Protein AF-A0A8T0RG98-F1 (afdb_monomer_lite)

Secondary structure (DSSP, 8-state):
-HHHHHHHHHHHHHHHHHHHHHHHHHHHH-------TT-EEEEE-SS---TTS--S--STT--SEEEEEE-----S---

pLDDT: mean 84.67, std 11.16, range [58.22, 97.56]

Radius of gyration: 21.88 Å; chains: 1; bounding box: 56×22×51 Å

Sequence (79 aa):
MTERDEFLADVRLRLEQAQAVYKRHYDKGHWELRFAVGDWVWLRLHQRTASSLKTPTAGKLKPRYYGPYRIIAVVNEVA

InterPro domains:
  IPR056924 Tf2-1-like, SH3-like domain [PF24626] (38-79)

Foldseek 3Di:
DVVVVVVV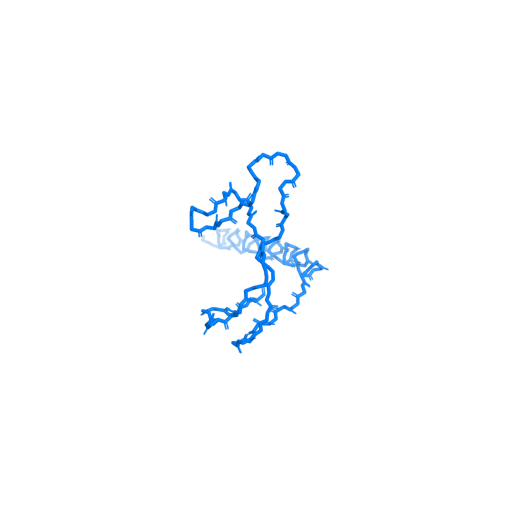VVVVVVVVVVVVVVVVVCVVPDDFDFDDQFDWDWDADDDDDDPPDPFVDDDPPGDRTDDTDGHHDDPDGDD

Structure (mmCIF, N/CA/C/O backbone):
data_AF-A0A8T0RG98-F1
#
_entry.id   AF-A0A8T0RG98-F1
#
loop_
_atom_site.group_PDB
_atom_site.id
_atom_site.type_symbol
_atom_site.label_atom_id
_atom_site.label_alt_id
_atom_site.label_comp_id
_atom_site.label_asym_id
_atom_site.label_entity_id
_atom_site.label_seq_id
_atom_site.pdbx_PDB_ins_code
_atom_site.Cartn_x
_atom_site.Cartn_y
_atom_site.Cartn_z
_atom_si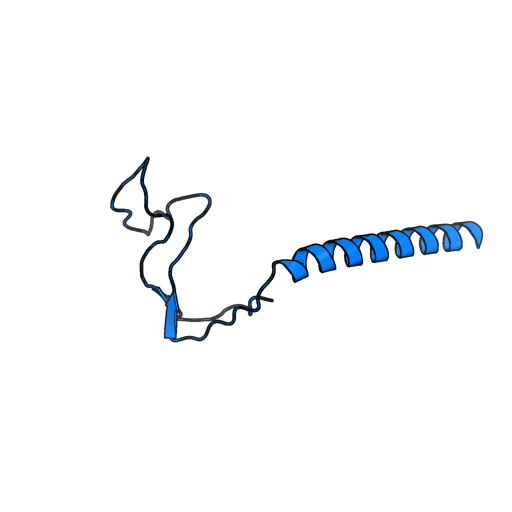te.occupancy
_atom_site.B_iso_or_equiv
_atom_site.auth_seq_id
_atom_site.auth_comp_id
_atom_site.auth_asym_id
_atom_site.auth_atom_id
_atom_site.pdbx_PDB_model_num
ATOM 1 N N . MET A 1 1 ? -31.068 -9.627 31.994 1.00 62.72 1 MET A N 1
ATOM 2 C CA . MET A 1 1 ? -30.587 -10.031 30.651 1.00 62.72 1 MET A CA 1
ATOM 3 C C . MET A 1 1 ? -30.621 -8.858 29.678 1.00 62.72 1 MET A C 1
ATOM 5 O O . MET A 1 1 ? -29.629 -8.663 29.001 1.00 62.72 1 MET A O 1
ATOM 9 N N . THR A 1 2 ? -31.661 -8.020 29.713 1.00 79.56 2 THR A N 1
ATOM 10 C CA . THR A 1 2 ? -31.805 -6.775 28.930 1.00 79.56 2 THR A CA 1
ATOM 11 C C . THR A 1 2 ? -30.633 -5.791 29.036 1.00 79.56 2 THR A C 1
ATOM 13 O O . THR A 1 2 ? -30.115 -5.360 28.018 1.00 79.56 2 THR A O 1
ATOM 16 N N . GLU A 1 3 ? -30.137 -5.512 30.242 1.00 86.94 3 GLU A N 1
ATOM 17 C CA . GLU A 1 3 ? -29.046 -4.540 30.459 1.00 86.94 3 GLU A CA 1
ATOM 18 C C . GLU A 1 3 ? -27.720 -4.939 29.774 1.00 86.94 3 GLU A C 1
ATOM 20 O O . GLU A 1 3 ? -26.957 -4.099 29.300 1.00 86.94 3 GLU A O 1
ATOM 25 N N . ARG A 1 4 ? -27.457 -6.249 29.657 1.00 91.44 4 ARG A N 1
ATOM 26 C CA . ARG A 1 4 ? -26.276 -6.765 28.949 1.00 91.44 4 ARG A CA 1
ATOM 27 C C . ARG A 1 4 ? -26.412 -6.602 27.438 1.00 91.44 4 ARG A C 1
ATOM 29 O O . ARG A 1 4 ? -25.426 -6.289 26.775 1.00 91.44 4 ARG A O 1
ATOM 36 N N . ASP A 1 5 ? -27.607 -6.821 26.906 1.00 92.25 5 ASP A N 1
ATOM 37 C CA . ASP A 1 5 ? -27.874 -6.693 25.473 1.00 92.25 5 ASP A CA 1
ATOM 38 C C . ASP A 1 5 ? -27.835 -5.223 25.038 1.00 92.25 5 ASP A C 1
ATOM 40 O O . ASP A 1 5 ? -27.251 -4.902 24.004 1.00 92.25 5 ASP A O 1
ATOM 44 N N . GLU A 1 6 ? -28.357 -4.320 25.870 1.00 91.62 6 GLU A N 1
ATOM 45 C CA . GLU A 1 6 ? -28.258 -2.868 25.679 1.00 91.62 6 GLU A CA 1
ATOM 46 C C . GLU A 1 6 ? -26.799 -2.394 25.682 1.00 91.62 6 GLU A C 1
ATOM 48 O O . GLU A 1 6 ? -26.384 -1.645 24.796 1.00 91.62 6 GLU A O 1
ATOM 53 N N . PHE A 1 7 ? -25.985 -2.896 26.615 1.00 92.88 7 PHE A N 1
ATOM 54 C CA . PHE A 1 7 ? -24.554 -2.600 26.652 1.00 92.88 7 PHE A CA 1
ATOM 55 C C . PHE A 1 7 ? -23.824 -3.082 25.389 1.00 92.88 7 PHE A C 1
ATOM 57 O O . PHE A 1 7 ? -23.030 -2.346 24.801 1.00 92.88 7 PHE A O 1
ATOM 64 N N . LEU A 1 8 ? -24.098 -4.307 24.932 1.00 95.81 8 LEU A N 1
ATOM 65 C CA . LEU A 1 8 ? -23.490 -4.842 23.711 1.00 95.81 8 LEU A CA 1
ATOM 66 C C . LEU A 1 8 ? -23.929 -4.070 22.458 1.00 95.81 8 LEU A C 1
ATOM 68 O O . LEU A 1 8 ? -23.118 -3.880 21.547 1.00 95.81 8 LEU A O 1
ATOM 72 N N . ALA A 1 9 ? -2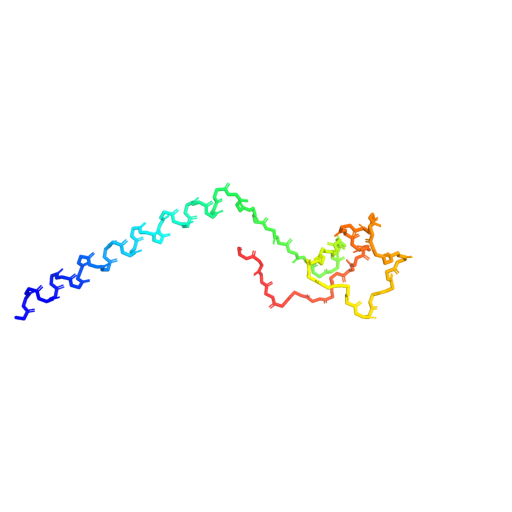5.178 -3.600 22.416 1.00 94.81 9 ALA A N 1
ATOM 73 C CA . ALA A 1 9 ? -25.678 -2.761 21.333 1.00 94.81 9 ALA A CA 1
ATOM 74 C C . ALA A 1 9 ? -24.944 -1.411 21.272 1.00 94.81 9 ALA A C 1
ATOM 76 O O . ALA A 1 9 ? -24.516 -1.003 20.190 1.00 94.81 9 ALA A O 1
ATOM 77 N N . ASP A 1 10 ? -24.720 -0.760 22.418 1.00 95.19 10 ASP A N 1
ATOM 78 C CA . ASP A 1 10 ? -23.959 0.496 22.495 1.00 95.19 10 ASP A CA 1
ATOM 79 C C . ASP A 1 10 ? -22.493 0.305 22.070 1.00 95.19 10 ASP A C 1
ATOM 81 O O . ASP A 1 10 ? -21.957 1.071 21.265 1.00 95.19 10 ASP A O 1
ATOM 85 N N . VAL A 1 11 ? -21.845 -0.775 22.521 1.00 96.12 11 VAL A N 1
ATOM 86 C CA . VAL A 1 11 ? -20.472 -1.104 22.101 1.00 96.12 11 VAL A CA 1
ATOM 87 C C . VAL A 1 11 ? -20.387 -1.303 20.586 1.00 96.12 11 VAL A C 1
ATOM 89 O O . VAL A 1 11 ? -19.466 -0.783 19.949 1.00 96.12 11 VAL A O 1
ATOM 92 N N . ARG A 1 12 ? -21.347 -2.021 19.987 1.00 97.06 12 ARG A N 1
ATOM 93 C CA . ARG A 1 12 ? -21.366 -2.241 18.536 1.00 97.06 12 ARG A CA 1
ATOM 94 C C . ARG A 1 12 ? -21.551 -0.935 17.770 1.00 97.06 12 ARG A C 1
ATOM 96 O O . ARG A 1 12 ? -20.800 -0.686 16.830 1.00 97.06 12 ARG A O 1
ATOM 103 N N . LEU A 1 13 ? -22.471 -0.079 18.215 1.00 97.31 13 LEU A N 1
ATOM 104 C CA . LEU A 1 13 ? -22.710 1.227 17.603 1.00 97.31 13 LEU A CA 1
ATOM 105 C C . LEU A 1 13 ? -21.437 2.086 17.587 1.00 97.31 13 LEU A C 1
ATOM 107 O O . LEU A 1 13 ? -21.085 2.671 16.562 1.00 97.31 13 LEU A O 1
ATOM 111 N N . ARG A 1 14 ? -20.706 2.137 18.705 1.00 96.44 14 ARG A N 1
ATOM 112 C CA . ARG A 1 14 ? -19.457 2.910 18.802 1.00 96.44 14 ARG A CA 1
ATOM 113 C C . ARG A 1 14 ? -18.357 2.354 17.897 1.00 96.44 14 ARG A C 1
ATOM 115 O O . ARG A 1 14 ? -17.608 3.128 17.301 1.00 96.44 14 ARG A O 1
ATOM 122 N N . LEU A 1 15 ? -18.266 1.030 17.759 1.00 97.56 15 LEU A N 1
ATOM 123 C CA . LEU A 1 15 ? -17.328 0.390 16.833 1.00 97.56 15 LEU A CA 1
ATOM 124 C C . LEU A 1 15 ? -17.659 0.717 15.373 1.00 97.56 15 LEU A C 1
ATOM 126 O O . LEU A 1 15 ? -16.756 1.057 14.611 1.00 97.56 15 LEU A O 1
ATOM 130 N N . GLU A 1 16 ? -18.934 0.668 14.992 1.00 97.25 16 GLU A N 1
ATOM 131 C CA . GLU A 1 16 ? -19.389 1.032 13.645 1.00 97.25 16 GLU A CA 1
ATOM 132 C C . GLU A 1 16 ? -19.095 2.506 13.333 1.00 97.25 16 GLU A C 1
ATOM 134 O O . GLU A 1 16 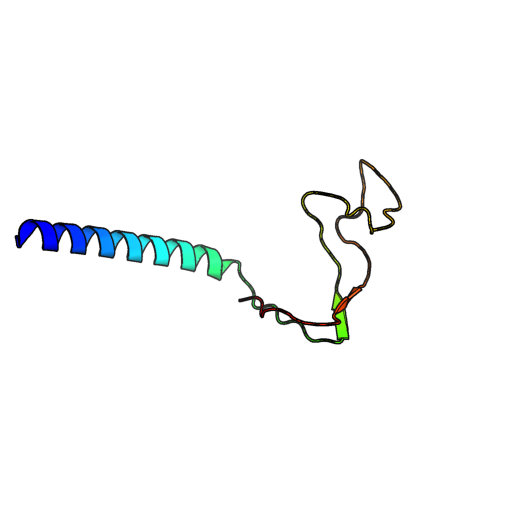? -18.584 2.828 12.258 1.00 97.25 16 GLU A O 1
ATOM 139 N N . GLN A 1 17 ? -19.330 3.404 14.293 1.00 96.75 17 GLN A N 1
ATOM 140 C CA . GLN A 1 17 ? -18.975 4.820 14.166 1.00 96.75 17 GLN A CA 1
ATOM 141 C C . GLN A 1 17 ? -17.467 5.009 13.971 1.00 96.75 17 GLN A C 1
ATOM 143 O O . GLN A 1 17 ? -17.050 5.736 13.066 1.00 96.75 17 GLN A O 1
ATOM 148 N N . ALA A 1 18 ? -16.643 4.330 14.773 1.00 96.19 18 ALA A N 1
ATOM 149 C CA . ALA A 1 18 ? -15.193 4.382 14.630 1.00 96.19 18 ALA A CA 1
ATOM 150 C C . ALA A 1 18 ? -14.748 3.877 13.246 1.00 96.19 18 ALA A C 1
ATOM 152 O O . ALA A 1 18 ? -13.977 4.554 12.565 1.00 96.19 18 ALA A O 1
ATOM 153 N N . GLN A 1 19 ? -15.280 2.740 12.784 1.00 96.94 19 GLN A N 1
ATOM 154 C CA . GLN A 1 19 ? -14.995 2.205 11.448 1.00 96.94 19 GLN A CA 1
ATOM 155 C C . GLN A 1 19 ? -15.388 3.186 10.339 1.00 96.94 19 GLN A C 1
ATOM 157 O O . GLN A 1 19 ? -14.610 3.392 9.407 1.00 96.94 19 GLN A O 1
ATOM 162 N N . ALA A 1 20 ? -16.548 3.838 10.447 1.00 96.12 20 ALA A N 1
ATOM 163 C CA . ALA A 1 20 ? -16.992 4.830 9.472 1.00 96.12 20 ALA A CA 1
ATOM 164 C C . ALA A 1 20 ? -16.055 6.048 9.412 1.00 96.12 20 ALA A C 1
ATOM 166 O O . ALA A 1 20 ? -15.760 6.546 8.324 1.00 96.12 20 ALA A O 1
ATOM 167 N N . VAL A 1 21 ? -15.551 6.513 10.561 1.00 96.19 21 VAL A N 1
ATOM 168 C CA . VAL A 1 21 ? -14.563 7.601 10.625 1.00 96.19 21 VAL A CA 1
ATOM 169 C C . VAL A 1 21 ? -13.261 7.185 9.942 1.00 96.19 21 VAL A C 1
ATOM 171 O O . VAL A 1 21 ? -12.786 7.900 9.057 1.00 96.19 21 VAL A O 1
ATOM 174 N N . TYR A 1 22 ? -12.710 6.017 10.285 1.00 94.12 22 TYR A N 1
ATOM 175 C CA . TYR A 1 22 ? -11.479 5.523 9.661 1.00 94.12 22 TYR A CA 1
ATOM 176 C C . TYR A 1 22 ? -11.634 5.320 8.154 1.00 94.12 22 TYR A C 1
ATOM 178 O O . TYR A 1 22 ? -10.757 5.735 7.397 1.00 94.12 22 TYR A O 1
ATOM 186 N N . LYS A 1 23 ? -12.768 4.768 7.712 1.00 93.06 23 LYS A N 1
ATOM 187 C CA . LYS A 1 23 ? -13.077 4.602 6.292 1.00 93.06 23 LYS A CA 1
ATOM 188 C C . LYS A 1 23 ? -13.090 5.943 5.558 1.00 93.06 23 LYS A C 1
ATOM 190 O O . LYS A 1 23 ? -12.414 6.082 4.551 1.00 93.06 23 LYS A O 1
ATOM 195 N N . ARG A 1 24 ? -13.756 6.970 6.099 1.00 93.62 24 ARG A N 1
ATOM 196 C CA . ARG A 1 24 ? -13.751 8.319 5.497 1.00 93.62 24 ARG A CA 1
ATOM 197 C C . ARG A 1 24 ? -12.345 8.902 5.369 1.00 93.62 24 ARG A C 1
ATOM 199 O O . ARG A 1 24 ? -12.044 9.557 4.376 1.00 93.62 24 ARG A O 1
ATOM 206 N N . HIS A 1 25 ? -11.494 8.696 6.373 1.00 92.38 25 HIS A N 1
ATOM 207 C CA . HIS A 1 25 ? -10.108 9.157 6.318 1.00 92.38 25 HIS A CA 1
ATOM 208 C C . HIS A 1 25 ? -9.282 8.407 5.271 1.00 92.38 25 HIS A C 1
ATOM 210 O O . HIS A 1 25 ? -8.473 9.040 4.595 1.00 92.38 25 HIS A O 1
ATOM 216 N N . TYR A 1 26 ? -9.500 7.099 5.132 1.00 88.94 26 TYR A N 1
ATOM 217 C CA . TYR A 1 26 ? -8.879 6.280 4.098 1.00 88.94 26 TYR A CA 1
ATOM 218 C C . TYR A 1 26 ? -9.327 6.727 2.700 1.00 88.94 26 TYR A C 1
ATOM 220 O O . TYR A 1 26 ? -8.499 7.169 1.905 1.00 88.94 26 TYR A O 1
ATOM 228 N N . ASP A 1 27 ? -10.640 6.742 2.456 1.00 89.44 27 ASP A N 1
ATOM 229 C CA . ASP A 1 27 ? -11.250 7.080 1.166 1.00 89.44 27 ASP A CA 1
ATOM 230 C C . ASP A 1 27 ? -10.860 8.492 0.692 1.00 89.44 27 ASP A C 1
ATOM 232 O O . ASP A 1 27 ? -10.709 8.728 -0.501 1.00 89.44 27 ASP A O 1
ATOM 236 N N . LYS A 1 28 ? -10.630 9.444 1.613 1.00 89.44 28 LYS A N 1
ATOM 237 C CA . LYS A 1 28 ? -10.235 10.825 1.272 1.00 89.44 28 LYS A CA 1
ATOM 238 C C . LYS A 1 28 ? -8.927 10.910 0.477 1.00 89.44 28 LYS A C 1
ATOM 240 O O . LYS A 1 28 ? -8.761 11.836 -0.314 1.00 89.44 28 LYS A O 1
ATOM 245 N N . GLY A 1 29 ? -7.972 10.024 0.755 1.00 82.06 29 GLY A N 1
ATOM 246 C CA . GLY A 1 29 ? -6.665 9.998 0.087 1.00 82.06 29 GLY A CA 1
ATOM 247 C C . GLY A 1 29 ? -6.513 8.850 -0.905 1.00 82.06 29 GLY A C 1
ATOM 248 O O . GLY A 1 29 ? -5.474 8.751 -1.561 1.00 82.06 29 GLY A O 1
ATOM 249 N N . HIS A 1 30 ? -7.514 7.977 -0.978 1.00 83.12 30 HIS A N 1
ATOM 250 C CA . HIS A 1 30 ? -7.486 6.810 -1.834 1.00 83.12 30 HIS A CA 1
ATOM 251 C C . HIS A 1 30 ? -7.969 7.171 -3.232 1.00 83.12 30 HIS A C 1
ATOM 253 O O . HIS A 1 30 ? -8.892 7.962 -3.414 1.00 83.12 30 HIS A O 1
ATOM 259 N N . TRP A 1 31 ? -7.312 6.605 -4.232 1.00 82.31 31 TRP A N 1
ATOM 260 C CA . TRP A 1 31 ? -7.665 6.784 -5.629 1.00 82.31 31 TRP A CA 1
ATOM 261 C C . TRP A 1 31 ? -7.762 5.407 -6.257 1.00 82.31 31 TRP A C 1
ATOM 263 O O . TRP A 1 31 ? -6.923 4.540 -6.007 1.00 82.31 31 TRP A O 1
ATOM 273 N N . GLU A 1 32 ? -8.801 5.211 -7.058 1.00 81.12 32 GLU A N 1
ATOM 274 C CA . GLU A 1 32 ? -9.038 3.925 -7.687 1.00 81.12 32 GLU A CA 1
ATOM 275 C C . GLU A 1 32 ? -7.977 3.684 -8.769 1.00 81.12 32 GLU A C 1
ATOM 277 O O . GLU A 1 32 ? -7.919 4.392 -9.777 1.00 81.12 32 GLU A O 1
ATOM 282 N N . LEU A 1 33 ? -7.111 2.694 -8.538 1.00 84.69 33 LEU A N 1
ATOM 283 C CA . LEU A 1 33 ? -6.051 2.303 -9.461 1.00 84.69 33 LEU A CA 1
ATOM 284 C C . LEU A 1 33 ? -6.310 0.887 -9.955 1.00 84.69 33 LEU A C 1
ATOM 286 O O . LEU A 1 33 ? -6.064 -0.094 -9.256 1.00 84.69 33 LEU A O 1
ATOM 290 N N . ARG A 1 34 ? -6.767 0.787 -11.201 1.00 86.69 34 ARG A N 1
ATOM 291 C CA . ARG A 1 34 ? -6.940 -0.492 -11.887 1.00 86.69 34 ARG A CA 1
ATOM 292 C C . ARG A 1 34 ? -5.739 -0.765 -12.779 1.00 86.69 34 ARG A C 1
ATOM 294 O O . ARG A 1 34 ? -5.231 0.138 -13.439 1.00 86.69 34 ARG A O 1
ATOM 301 N N . PHE A 1 35 ? -5.315 -2.019 -12.802 1.00 88.56 35 PHE A N 1
ATOM 302 C CA . PHE A 1 35 ? -4.226 -2.494 -13.642 1.00 88.56 35 PHE A CA 1
ATOM 303 C C . PHE A 1 35 ? -4.750 -3.521 -14.636 1.00 88.56 35 PHE A C 1
ATOM 305 O O . PHE A 1 35 ? -5.561 -4.372 -14.271 1.00 88.56 35 PHE A O 1
ATOM 312 N N . ALA A 1 36 ? -4.246 -3.482 -15.864 1.00 91.81 36 ALA A N 1
ATOM 313 C CA . ALA A 1 36 ? -4.504 -4.492 -16.875 1.00 91.81 36 ALA A CA 1
ATOM 314 C C . ALA A 1 36 ? -3.245 -5.315 -17.174 1.00 91.81 36 ALA A C 1
ATOM 316 O O . ALA A 1 36 ? -2.104 -4.860 -17.050 1.00 91.81 36 ALA A O 1
ATOM 317 N N . VAL A 1 37 ? -3.455 -6.561 -17.609 1.00 93.75 37 VAL A N 1
ATOM 318 C CA . VAL A 1 37 ? -2.366 -7.376 -18.153 1.00 93.75 37 VAL A CA 1
ATOM 319 C C . VAL A 1 37 ? -1.823 -6.680 -19.394 1.00 93.75 37 VAL A C 1
ATOM 321 O O . VAL A 1 37 ? -2.556 -6.370 -20.329 1.00 93.75 37 VAL A O 1
ATOM 324 N N . GLY A 1 38 ? -0.515 -6.457 -19.406 1.00 93.50 38 GLY A N 1
ATOM 325 C CA . GLY A 1 38 ? 0.177 -5.765 -20.479 1.00 93.50 38 GLY A CA 1
ATOM 326 C C . GLY A 1 38 ? 0.565 -4.321 -20.174 1.00 93.50 38 GLY A C 1
ATOM 327 O O . GLY A 1 38 ? 1.412 -3.811 -20.911 1.00 93.50 38 GLY A O 1
ATOM 328 N N . ASP A 1 39 ? 0.042 -3.718 -19.102 1.00 93.81 39 ASP A N 1
ATOM 329 C CA . ASP A 1 39 ? 0.437 -2.380 -18.656 1.00 93.81 39 ASP A CA 1
ATOM 330 C C . ASP A 1 39 ? 1.896 -2.348 -18.195 1.00 93.81 39 ASP A C 1
ATOM 332 O O . ASP A 1 39 ? 2.428 -3.327 -17.657 1.00 93.81 39 ASP A O 1
ATOM 336 N N . TRP A 1 40 ? 2.533 -1.192 -18.385 1.00 93.31 40 TRP A N 1
ATOM 337 C CA . TRP A 1 40 ? 3.889 -0.923 -17.922 1.00 93.31 40 TRP A CA 1
ATOM 338 C C . TRP A 1 40 ? 3.861 -0.109 -16.636 1.00 93.31 40 TRP A C 1
ATOM 340 O O . TRP A 1 40 ? 3.335 1.002 -16.599 1.00 93.31 40 TRP A O 1
ATOM 350 N N . VAL A 1 41 ? 4.471 -0.650 -15.586 1.00 92.06 41 VAL A N 1
ATOM 351 C CA . VAL A 1 41 ? 4.467 -0.055 -14.250 1.00 92.06 41 VAL A CA 1
ATOM 352 C C . VAL A 1 41 ? 5.867 0.033 -13.668 1.00 92.06 41 VAL A C 1
ATOM 354 O O . VAL A 1 41 ? 6.748 -0.767 -13.979 1.00 92.06 41 VAL A O 1
ATOM 357 N N . TRP A 1 42 ? 6.050 0.999 -12.775 1.00 90.94 42 TRP A N 1
ATOM 358 C CA . TRP A 1 42 ? 7.262 1.140 -11.983 1.00 90.94 42 TRP A CA 1
ATOM 359 C C . TRP A 1 42 ? 7.089 0.466 -10.625 1.00 90.94 42 TRP A C 1
ATOM 361 O O . TRP A 1 42 ? 6.136 0.753 -9.899 1.00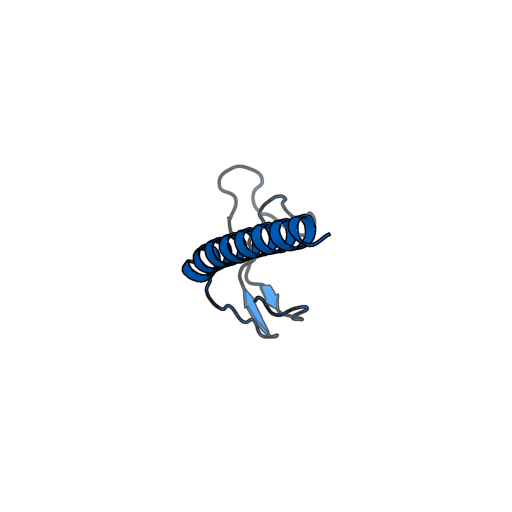 90.94 42 TRP A O 1
ATOM 371 N N . LEU A 1 43 ? 8.026 -0.399 -10.237 1.00 87.31 43 LEU A N 1
ATOM 372 C CA . LEU A 1 43 ? 7.945 -1.118 -8.966 1.00 87.31 43 LEU A CA 1
ATOM 373 C C . LEU A 1 43 ? 8.546 -0.284 -7.828 1.00 87.31 43 LEU A C 1
ATOM 375 O O . LEU A 1 43 ? 9.701 0.131 -7.903 1.00 87.31 43 LEU A O 1
ATOM 379 N N . ARG A 1 44 ? 7.806 -0.083 -6.731 1.00 86.94 44 ARG A N 1
ATOM 380 C CA . ARG A 1 44 ? 8.324 0.529 -5.495 1.00 86.94 44 ARG A CA 1
ATOM 381 C C . ARG A 1 44 ? 8.540 -0.535 -4.421 1.00 86.94 44 ARG A C 1
ATOM 383 O O . ARG A 1 44 ? 7.599 -1.211 -4.024 1.00 86.94 44 ARG A O 1
ATOM 390 N N . LEU A 1 45 ? 9.758 -0.630 -3.891 1.00 80.62 45 LEU A N 1
ATOM 391 C CA . LEU A 1 45 ? 10.112 -1.556 -2.806 1.00 80.62 45 LEU A CA 1
ATOM 392 C C . LEU A 1 45 ? 10.353 -0.792 -1.505 1.00 80.62 45 LEU A C 1
ATOM 394 O O . LEU A 1 45 ? 11.158 0.137 -1.472 1.00 80.62 45 LEU A O 1
ATOM 398 N N . HIS A 1 46 ? 9.661 -1.182 -0.432 1.00 71.69 46 HIS A N 1
ATOM 399 C CA . HIS A 1 46 ? 9.727 -0.473 0.850 1.00 71.69 46 HIS A CA 1
ATOM 400 C C . HIS A 1 46 ? 10.871 -0.965 1.753 1.00 71.69 46 HIS A C 1
ATOM 402 O O . HIS A 1 46 ? 11.642 -0.157 2.262 1.00 71.69 46 HIS A O 1
ATOM 408 N N . GLN A 1 47 ? 11.009 -2.285 1.932 1.00 63.22 47 GLN A N 1
ATOM 409 C CA . GLN A 1 47 ? 11.794 -2.836 3.048 1.00 63.22 47 GLN A CA 1
ATOM 410 C C . GLN A 1 47 ? 13.121 -3.497 2.640 1.00 63.22 47 GLN A C 1
ATOM 412 O O . GLN A 1 47 ? 14.083 -3.451 3.403 1.00 63.22 47 GLN A O 1
ATOM 417 N N . ARG A 1 48 ? 13.211 -4.123 1.458 1.00 64.06 48 ARG A N 1
ATOM 418 C CA . ARG A 1 48 ? 14.422 -4.825 0.997 1.00 64.06 48 ARG A CA 1
ATOM 419 C C . ARG A 1 48 ? 14.583 -4.712 -0.512 1.00 64.06 48 ARG A C 1
ATOM 421 O O . ARG A 1 48 ? 13.602 -4.750 -1.248 1.00 64.06 48 ARG A O 1
ATOM 428 N N . THR A 1 49 ? 15.827 -4.608 -0.966 1.00 62.31 49 THR A N 1
ATOM 429 C CA . THR A 1 49 ? 16.182 -4.937 -2.350 1.00 62.31 49 THR A CA 1
ATOM 430 C C . THR A 1 49 ? 15.931 -6.430 -2.529 1.00 62.31 49 THR A C 1
ATOM 432 O O . THR A 1 49 ? 16.532 -7.234 -1.815 1.00 62.31 49 THR A O 1
ATOM 435 N N . ALA A 1 50 ? 15.007 -6.810 -3.411 1.00 66.38 50 ALA A N 1
ATOM 436 C CA . ALA A 1 50 ? 14.815 -8.219 -3.728 1.00 66.38 50 ALA A CA 1
ATOM 437 C C . ALA A 1 50 ? 16.114 -8.758 -4.343 1.00 66.38 50 ALA A C 1
ATOM 439 O O . ALA A 1 50 ? 16.671 -8.125 -5.236 1.00 66.38 50 ALA A O 1
ATOM 440 N N . SER A 1 51 ? 16.603 -9.907 -3.874 1.00 66.88 51 SER A N 1
ATOM 441 C CA . SER A 1 51 ? 17.873 -10.486 -4.344 1.00 66.88 51 SER A CA 1
ATOM 442 C C . SER A 1 51 ? 17.873 -10.795 -5.846 1.00 66.88 51 SER A C 1
ATOM 444 O O . SER A 1 51 ? 18.926 -10.861 -6.467 1.00 66.88 51 SER A O 1
ATOM 446 N N . SER A 1 52 ? 16.687 -10.956 -6.435 1.00 72.25 52 SER A N 1
ATOM 447 C CA . SER A 1 52 ? 16.473 -11.135 -7.872 1.00 72.25 52 SER A CA 1
ATOM 448 C C . SER A 1 52 ? 16.606 -9.842 -8.688 1.00 72.25 52 SER A C 1
ATOM 450 O O . SER A 1 52 ? 16.701 -9.901 -9.913 1.00 72.25 52 SER A O 1
ATOM 452 N N . LEU A 1 53 ? 16.616 -8.670 -8.045 1.00 72.19 53 LEU A N 1
ATOM 453 C CA . LEU A 1 53 ? 16.729 -7.377 -8.712 1.00 72.19 53 LEU A CA 1
ATOM 454 C C . LEU A 1 53 ? 18.182 -6.924 -8.762 1.00 72.19 53 LEU A C 1
ATOM 456 O O . LEU A 1 53 ? 18.812 -6.658 -7.736 1.00 72.19 53 LEU A O 1
ATOM 460 N N . LYS A 1 54 ? 18.693 -6.748 -9.982 1.00 66.81 54 LYS A N 1
ATOM 461 C CA . LYS A 1 54 ? 19.988 -6.111 -10.227 1.00 66.81 54 LYS A CA 1
ATOM 462 C C . LYS A 1 54 ? 19.879 -4.628 -9.877 1.00 66.81 54 LYS A C 1
ATOM 464 O O . LYS A 1 54 ? 19.504 -3.810 -10.711 1.00 66.81 54 LYS A O 1
ATOM 469 N N . THR A 1 55 ? 20.147 -4.285 -8.621 1.00 66.12 55 THR A N 1
ATOM 470 C CA . THR A 1 55 ? 20.194 -2.883 -8.198 1.00 66.12 55 THR A CA 1
ATOM 471 C C . THR A 1 55 ? 21.565 -2.319 -8.578 1.00 66.12 55 THR A C 1
ATOM 473 O O . THR A 1 55 ? 22.565 -2.884 -8.139 1.00 66.12 55 THR A O 1
ATOM 476 N N . PRO A 1 56 ? 21.649 -1.237 -9.373 1.00 62.34 56 PRO A N 1
ATOM 477 C CA . PRO A 1 56 ? 22.935 -0.696 -9.820 1.00 62.34 56 PRO A CA 1
ATOM 478 C C . PRO A 1 56 ? 23.761 -0.073 -8.681 1.00 62.34 56 PRO A C 1
ATOM 480 O O . PRO A 1 56 ? 24.976 0.038 -8.802 1.00 62.34 56 PRO A O 1
ATOM 483 N N . THR A 1 57 ? 23.131 0.298 -7.560 1.00 62.81 57 THR A N 1
ATOM 484 C CA . THR A 1 57 ? 23.797 0.959 -6.427 1.00 62.81 57 THR A CA 1
ATOM 485 C C . THR A 1 57 ? 23.198 0.524 -5.090 1.00 62.81 57 THR A C 1
ATOM 487 O O . THR A 1 57 ? 22.009 0.713 -4.827 1.00 62.81 57 THR A O 1
ATOM 490 N N . ALA A 1 58 ? 24.031 -0.043 -4.214 1.00 66.69 58 ALA A N 1
ATOM 491 C CA . ALA A 1 58 ? 23.682 -0.290 -2.818 1.00 66.69 58 ALA A CA 1
ATOM 492 C C . ALA A 1 58 ? 23.964 0.968 -1.973 1.00 66.69 58 ALA A C 1
ATOM 494 O O . ALA A 1 58 ? 25.012 1.591 -2.119 1.00 66.69 58 ALA A O 1
ATOM 495 N N . GLY A 1 59 ? 23.045 1.338 -1.072 1.00 72.38 59 GLY A N 1
ATOM 496 C CA . GLY A 1 59 ? 23.238 2.445 -0.124 1.00 72.38 59 GLY A CA 1
ATOM 497 C C . GLY A 1 59 ? 22.434 3.718 -0.430 1.00 72.38 59 GLY A C 1
ATOM 498 O O . GLY A 1 59 ? 21.253 3.652 -0.781 1.00 72.38 59 GLY A O 1
ATOM 499 N N . LYS A 1 60 ? 23.044 4.888 -0.195 1.00 73.31 60 LYS A N 1
ATOM 500 C CA . LYS A 1 60 ? 22.411 6.212 -0.360 1.00 73.31 60 LYS A CA 1
ATOM 501 C C . LYS A 1 60 ? 22.185 6.531 -1.844 1.00 73.31 60 LYS A C 1
ATOM 503 O O . LYS A 1 60 ? 22.922 6.053 -2.695 1.00 73.31 60 LYS A O 1
ATOM 508 N N . LEU A 1 61 ? 21.166 7.347 -2.134 1.00 79.50 61 LEU A N 1
ATOM 509 C CA . LEU A 1 61 ? 20.751 7.737 -3.497 1.00 79.50 61 LEU A CA 1
ATOM 510 C C . LEU A 1 61 ? 20.282 6.577 -4.395 1.00 79.50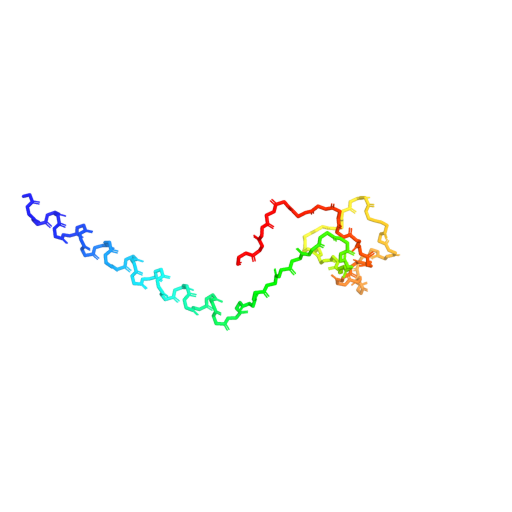 61 LEU A C 1
ATOM 512 O O . LEU A 1 61 ? 20.221 6.718 -5.614 1.00 79.50 61 LEU A O 1
ATOM 516 N N . LYS A 1 62 ? 19.898 5.439 -3.806 1.00 76.94 62 LYS A N 1
ATOM 517 C CA . LYS A 1 62 ? 19.262 4.353 -4.558 1.00 76.94 62 LYS A CA 1
ATOM 518 C C . LYS A 1 62 ? 17.931 4.810 -5.177 1.00 76.94 62 LYS A C 1
ATOM 520 O O . LYS A 1 62 ? 17.210 5.602 -4.555 1.00 76.94 62 LYS A O 1
ATOM 525 N N . PRO A 1 63 ? 17.561 4.284 -6.355 1.00 79.81 63 PRO A N 1
ATOM 526 C CA . PRO A 1 63 ? 16.288 4.612 -6.975 1.00 79.81 63 PRO A CA 1
ATOM 527 C C . PRO A 1 63 ? 15.115 4.196 -6.074 1.00 79.81 63 PRO A C 1
ATOM 529 O O . PRO A 1 63 ? 15.103 3.116 -5.478 1.00 79.81 63 PRO A O 1
ATOM 532 N N . ARG A 1 64 ? 14.111 5.075 -5.966 1.00 80.69 64 ARG A N 1
ATOM 533 C CA . ARG A 1 64 ? 12.859 4.794 -5.237 1.00 80.69 64 ARG A CA 1
ATOM 534 C C . ARG A 1 64 ? 11.946 3.840 -6.013 1.00 80.69 64 ARG A C 1
ATOM 536 O O . ARG A 1 64 ? 11.201 3.081 -5.396 1.00 80.69 64 ARG A O 1
ATOM 543 N N . TYR A 1 65 ? 12.023 3.894 -7.340 1.00 86.69 65 TYR A N 1
ATOM 544 C CA . TYR A 1 65 ? 11.254 3.086 -8.275 1.00 86.69 65 TYR A CA 1
ATOM 545 C C . TYR A 1 65 ? 12.201 2.311 -9.188 1.00 86.69 65 TYR A C 1
ATOM 547 O O . TYR A 1 65 ? 13.209 2.852 -9.637 1.00 86.69 65 TYR A O 1
ATOM 555 N N . TYR A 1 66 ? 11.878 1.056 -9.459 1.00 84.50 66 TYR A N 1
ATOM 556 C CA . TYR A 1 66 ? 12.697 0.144 -10.245 1.00 84.50 66 TYR A CA 1
ATOM 557 C C . TYR A 1 66 ? 11.962 -0.184 -11.525 1.00 84.50 66 TYR A C 1
ATOM 559 O O . TYR A 1 66 ? 10.831 -0.648 -11.420 1.00 84.50 66 TYR A O 1
ATOM 567 N N . GLY A 1 67 ? 12.649 0.020 -12.655 1.00 81.62 67 GLY A N 1
ATOM 568 C CA . GLY A 1 67 ? 12.318 -0.465 -13.996 1.00 81.62 67 GLY A CA 1
ATOM 569 C C . GLY A 1 67 ? 10.900 -0.178 -14.510 1.00 81.62 67 GLY A C 1
ATOM 570 O O . GLY A 1 67 ? 9.961 0.020 -13.750 1.00 81.62 67 GLY A O 1
ATOM 571 N N . PRO A 1 68 ? 10.695 -0.219 -15.826 1.00 89.12 68 PRO A N 1
ATOM 572 C CA . PRO A 1 68 ? 9.386 -0.533 -16.361 1.00 89.12 68 PRO A CA 1
ATOM 573 C C . PRO A 1 68 ? 9.221 -2.061 -16.345 1.00 89.12 68 PRO A C 1
ATOM 575 O O . PRO A 1 68 ? 9.987 -2.792 -16.973 1.00 89.12 68 PRO A O 1
ATOM 578 N N . TYR A 1 69 ? 8.232 -2.551 -15.606 1.00 90.12 69 TYR A N 1
ATOM 579 C CA . TYR A 1 69 ? 7.813 -3.949 -15.616 1.00 90.12 69 TYR A CA 1
ATOM 580 C C . TYR A 1 69 ? 6.471 -4.069 -16.309 1.00 90.12 69 TYR A C 1
ATOM 582 O O . TYR A 1 69 ? 5.588 -3.238 -16.106 1.00 90.12 69 TYR A O 1
ATOM 590 N N . ARG A 1 70 ? 6.313 -5.125 -17.104 1.00 93.88 70 ARG A N 1
ATOM 591 C CA . ARG A 1 70 ? 5.039 -5.438 -17.738 1.00 93.88 70 ARG A CA 1
ATOM 592 C C . ARG A 1 70 ? 4.231 -6.369 -16.846 1.00 93.88 70 ARG A C 1
ATOM 594 O O . ARG A 1 70 ? 4.743 -7.402 -16.412 1.00 93.88 70 ARG A O 1
ATOM 601 N N . ILE A 1 71 ? 2.976 -6.022 -16.592 1.00 92.69 71 ILE A N 1
ATOM 602 C CA . ILE A 1 71 ? 2.069 -6.872 -15.819 1.00 92.69 71 ILE A CA 1
ATOM 603 C C . ILE A 1 71 ? 1.728 -8.116 -16.642 1.00 92.69 71 ILE A C 1
ATOM 605 O O . ILE A 1 71 ? 1.211 -8.002 -17.752 1.00 92.69 71 ILE A O 1
ATOM 609 N N . ILE A 1 72 ? 2.017 -9.301 -16.098 1.00 94.62 72 ILE A N 1
ATOM 610 C CA . ILE A 1 72 ? 1.717 -10.596 -16.736 1.00 94.62 72 ILE A CA 1
ATOM 611 C C . ILE A 1 72 ? 0.412 -11.221 -16.234 1.00 94.62 72 ILE A C 1
ATOM 613 O O . ILE A 1 72 ? -0.217 -11.990 -16.952 1.00 94.62 72 ILE A O 1
ATOM 617 N N . ALA A 1 73 ? 0.012 -10.894 -15.007 1.00 92.94 73 ALA A N 1
ATOM 618 C CA . ALA A 1 73 ? -1.196 -11.388 -14.365 1.00 92.94 73 ALA A CA 1
ATOM 619 C C . ALA A 1 73 ? -1.607 -10.421 -13.249 1.00 92.94 73 ALA A C 1
ATOM 621 O O . ALA A 1 73 ? -0.747 -9.891 -12.541 1.00 92.94 73 ALA A O 1
ATOM 622 N N . VAL A 1 74 ? -2.914 -10.221 -13.085 1.00 90.88 74 VAL A N 1
ATOM 623 C CA . VAL A 1 74 ? -3.508 -9.486 -11.962 1.00 90.88 74 VAL A CA 1
ATOM 624 C C . VAL A 1 74 ? -4.142 -10.523 -11.045 1.00 90.88 74 VAL A C 1
ATOM 626 O O . VAL A 1 74 ? -5.056 -11.229 -11.455 1.00 90.88 74 VAL A O 1
ATOM 629 N N . VAL A 1 75 ? -3.604 -10.668 -9.833 1.00 89.69 75 VAL A N 1
ATOM 630 C CA . VAL A 1 75 ? -4.074 -11.685 -8.874 1.00 89.69 75 VAL A CA 1
ATOM 631 C C . VAL A 1 75 ? -5.331 -11.209 -8.152 1.00 89.69 75 VAL A C 1
ATOM 633 O O . VAL A 1 75 ? -6.259 -11.987 -7.981 1.00 89.69 75 VAL A O 1
ATOM 636 N N . ASN A 1 76 ? -5.357 -9.934 -7.759 1.00 86.50 76 ASN A N 1
ATOM 637 C CA . ASN A 1 76 ? -6.482 -9.281 -7.099 1.00 86.50 76 ASN A CA 1
ATOM 638 C C . ASN A 1 76 ? -6.616 -7.852 -7.629 1.00 86.50 76 ASN A C 1
ATOM 640 O O . ASN A 1 76 ? -5.609 -7.218 -7.959 1.00 86.50 76 ASN A O 1
ATOM 644 N N . GLU A 1 77 ? -7.843 -7.342 -7.660 1.00 80.69 77 GLU A N 1
ATOM 645 C CA . GLU A 1 77 ? -8.093 -5.922 -7.888 1.00 80.69 77 GLU A CA 1
ATOM 646 C C . GLU A 1 77 ? -7.647 -5.108 -6.667 1.00 80.69 77 GLU A C 1
ATOM 648 O O . GLU A 1 77 ? -7.791 -5.540 -5.519 1.00 80.69 77 GLU A O 1
ATOM 653 N N . VAL A 1 78 ? -7.064 -3.937 -6.920 1.00 69.81 78 VAL A N 1
ATOM 654 C CA . VAL A 1 78 ? -6.720 -2.986 -5.862 1.00 69.81 78 VAL A CA 1
ATOM 655 C C . VAL A 1 78 ? -7.982 -2.173 -5.577 1.00 69.81 78 VAL A C 1
ATOM 657 O O . VAL A 1 78 ? -8.370 -1.347 -6.399 1.00 69.81 78 VAL A O 1
ATOM 660 N N . ALA A 1 79 ? -8.639 -2.481 -4.456 1.00 58.22 79 ALA A N 1
ATOM 661 C CA . ALA A 1 79 ? -9.800 -1.755 -3.937 1.00 58.22 79 ALA A CA 1
ATOM 662 C C . ALA A 1 79 ? -9.386 -0.442 -3.271 1.00 58.22 79 ALA A C 1
ATOM 664 O O . ALA A 1 79 ? -8.275 -0.395 -2.693 1.00 58.22 79 ALA A O 1
#

Organism: Panicum virgatum (NCBI:txid38727)